Protein AF-A0A7D9F127-F1 (afdb_monomer)

Sequence (172 aa):
MPPVTATTEEKRDAAEVAPSKPTIGIIYPPPEVRNIVDKTASFVARNGPEFQTRIRQNEQNNPKFNFLNTGDPYHAYYQHKVKEFKENEGKIQEPSIQPLMSIQTNKIKPAVTAPQMTIIEPEVPKEPPPEYEFLADPPSISSLDLDIVKLTAQFVARNGRQFLTNLMNREQ

Organism: Paramuricea clavata (NCBI:txid317549)

Structure (mmCIF, N/CA/C/O backbone):
data_AF-A0A7D9F127-F1
#
_entry.id   AF-A0A7D9F127-F1
#
loop_
_atom_site.group_PDB
_atom_site.id
_atom_site.type_symbol
_atom_site.label_atom_id
_atom_site.label_alt_id
_atom_site.label_comp_id
_atom_site.label_asym_id
_atom_site.label_entity_id
_atom_site.label_seq_id
_atom_site.pdbx_PDB_ins_code
_atom_site.Cartn_x
_atom_site.Cartn_y
_atom_site.Cartn_z
_atom_site.occupancy
_atom_site.B_iso_or_equiv
_atom_site.auth_seq_id
_atom_site.auth_comp_id
_atom_site.auth_asym_id
_atom_site.auth_atom_id
_atom_site.pdbx_PDB_model_num
ATOM 1 N N . MET A 1 1 ? 18.008 -10.953 63.536 1.00 39.94 1 MET A N 1
ATOM 2 C CA . MET A 1 1 ? 18.854 -10.892 62.319 1.00 39.94 1 MET A CA 1
ATOM 3 C C . MET A 1 1 ? 18.764 -12.243 61.591 1.00 39.94 1 MET A C 1
ATOM 5 O O . MET A 1 1 ? 18.326 -13.184 62.243 1.00 39.94 1 MET A O 1
ATOM 9 N N . PRO A 1 2 ? 19.056 -12.321 60.275 1.00 70.56 2 PRO A N 1
ATOM 10 C CA . PRO A 1 2 ? 18.897 -13.521 59.417 1.00 70.56 2 PRO A CA 1
ATOM 11 C C . PRO A 1 2 ? 20.199 -14.388 59.430 1.00 70.56 2 PRO A C 1
ATOM 13 O O . PRO A 1 2 ? 21.041 -14.047 60.268 1.00 70.56 2 PRO A O 1
ATOM 16 N N . PRO A 1 3 ? 20.426 -15.487 58.646 1.00 57.59 3 PRO A N 1
ATOM 17 C CA . PRO A 1 3 ? 20.115 -15.813 57.218 1.00 57.59 3 PRO A CA 1
ATOM 18 C C . PRO A 1 3 ? 19.148 -17.035 57.057 1.00 57.59 3 PRO A C 1
ATOM 20 O O . PRO A 1 3 ? 18.840 -17.656 58.065 1.00 57.59 3 PRO A O 1
ATOM 23 N N . VAL A 1 4 ? 18.469 -17.421 55.953 1.00 51.41 4 VAL A N 1
ATOM 24 C CA . VAL A 1 4 ? 18.671 -17.538 54.470 1.00 51.41 4 VAL A CA 1
ATOM 25 C C . VAL A 1 4 ? 19.699 -18.607 54.030 1.00 51.41 4 VAL A C 1
ATOM 27 O O . VAL A 1 4 ? 20.710 -18.757 54.701 1.00 51.41 4 VAL A O 1
ATOM 30 N N . THR A 1 5 ? 19.553 -19.394 52.948 1.00 43.09 5 THR A N 1
ATOM 31 C CA . THR A 1 5 ? 18.597 -19.490 51.799 1.00 43.09 5 THR A CA 1
ATOM 32 C C . THR A 1 5 ? 17.818 -20.857 51.831 1.00 43.09 5 THR A C 1
ATOM 34 O O . THR A 1 5 ? 17.555 -21.290 52.946 1.00 43.09 5 THR A O 1
ATOM 37 N N . ALA A 1 6 ? 17.329 -21.598 50.802 1.00 41.75 6 ALA A N 1
ATOM 38 C CA . ALA A 1 6 ? 17.370 -21.552 49.320 1.00 41.75 6 ALA A CA 1
ATOM 39 C C . ALA A 1 6 ? 16.242 -22.372 48.602 1.00 41.75 6 ALA A C 1
ATOM 41 O O . ALA A 1 6 ? 15.489 -23.103 49.234 1.00 41.75 6 ALA A O 1
ATOM 42 N N . THR A 1 7 ? 16.193 -22.232 47.267 1.00 38.72 7 THR A N 1
ATOM 43 C CA . THR A 1 7 ? 15.670 -23.067 46.146 1.00 38.72 7 THR A CA 1
ATOM 44 C C . THR A 1 7 ? 14.896 -24.385 46.387 1.00 38.72 7 THR A C 1
ATOM 46 O O . THR A 1 7 ? 15.470 -25.352 46.881 1.00 38.72 7 THR A O 1
ATOM 49 N N . THR A 1 8 ? 13.678 -24.507 45.821 1.00 42.81 8 THR A N 1
ATOM 50 C CA . THR A 1 8 ? 13.326 -25.393 44.664 1.00 42.81 8 THR A CA 1
ATOM 51 C C . THR A 1 8 ? 11.878 -25.136 44.202 1.00 42.81 8 THR A C 1
ATOM 53 O O . THR A 1 8 ? 11.007 -24.813 45.005 1.00 42.81 8 THR A O 1
ATOM 56 N N . GLU A 1 9 ? 11.646 -25.223 42.892 1.00 43.44 9 GLU A N 1
ATOM 57 C CA . GLU A 1 9 ? 10.380 -24.953 42.198 1.00 43.44 9 GLU A CA 1
ATOM 58 C C . GLU A 1 9 ? 9.336 -26.079 42.340 1.00 43.44 9 GLU A C 1
ATOM 60 O O . GLU A 1 9 ? 9.690 -27.253 42.344 1.00 43.44 9 GLU A O 1
ATOM 65 N N . GLU A 1 10 ? 8.046 -25.739 42.235 1.00 39.41 10 GLU A N 1
ATOM 66 C CA . GLU A 1 10 ? 7.239 -26.346 41.164 1.00 39.41 10 GLU A CA 1
ATOM 67 C C . GLU A 1 10 ? 6.261 -25.315 40.579 1.00 39.41 10 GLU A C 1
ATOM 69 O O . GLU A 1 10 ? 5.478 -24.671 41.281 1.00 39.41 10 GLU A O 1
ATOM 74 N N . LYS A 1 11 ? 6.335 -25.139 39.259 1.00 38.47 11 LYS A N 1
ATOM 75 C CA . LYS A 1 11 ? 5.577 -24.156 38.485 1.00 38.47 11 LYS A CA 1
ATOM 76 C C . LYS A 1 11 ? 4.356 -24.843 37.872 1.00 38.47 11 LYS A C 1
ATOM 78 O O . LYS A 1 11 ? 4.494 -25.594 36.911 1.00 38.47 11 LYS A O 1
ATOM 83 N N . ARG A 1 12 ? 3.151 -24.570 38.389 1.00 43.81 12 ARG A N 1
ATOM 84 C CA . ARG A 1 12 ? 1.907 -25.046 37.755 1.00 43.81 12 ARG A CA 1
ATOM 85 C C . ARG A 1 12 ? 1.674 -24.296 36.449 1.00 43.81 12 ARG A C 1
ATOM 87 O O . ARG A 1 12 ? 1.213 -23.157 36.452 1.00 43.81 12 ARG A O 1
ATOM 94 N N . ASP A 1 13 ? 2.028 -24.947 35.349 1.00 38.69 13 ASP A N 1
ATOM 95 C CA . ASP A 1 13 ? 1.931 -24.397 34.003 1.00 38.69 13 ASP A CA 1
ATOM 96 C C . ASP A 1 13 ? 0.460 -24.325 33.558 1.00 38.69 13 ASP A C 1
ATOM 98 O O . ASP A 1 13 ? -0.146 -25.310 33.135 1.00 38.69 13 ASP A O 1
ATOM 102 N N . ALA A 1 14 ? -0.147 -23.148 33.717 1.00 42.69 14 ALA A N 1
ATOM 103 C CA . ALA A 1 14 ? -1.438 -22.839 33.120 1.00 42.69 14 ALA A CA 1
ATOM 104 C C . ALA A 1 14 ? -1.201 -22.453 31.655 1.00 42.69 14 ALA A C 1
ATOM 106 O O . ALA A 1 14 ? -0.626 -21.402 31.376 1.00 42.69 14 ALA A O 1
ATOM 107 N N . ALA A 1 15 ? -1.616 -23.322 30.731 1.00 47.41 15 ALA A N 1
ATOM 108 C CA . ALA A 1 15 ? -1.340 -23.180 29.305 1.00 47.41 15 ALA A CA 1
ATOM 109 C C . ALA A 1 15 ? -2.055 -21.963 28.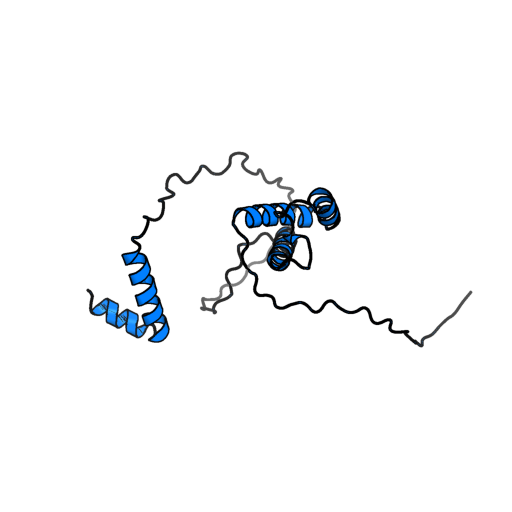685 1.00 47.41 15 ALA A C 1
ATOM 111 O O . ALA A 1 15 ? -3.173 -22.069 28.176 1.00 47.41 15 ALA A O 1
ATOM 112 N N . GLU A 1 16 ? -1.393 -20.804 28.686 1.00 40.75 16 GLU A N 1
ATOM 113 C CA . GLU A 1 16 ? -1.803 -19.668 27.865 1.00 40.75 16 GLU A CA 1
ATOM 114 C C . GLU A 1 16 ? -1.546 -20.009 26.391 1.00 40.75 16 GLU A C 1
ATOM 116 O O . GLU A 1 16 ? -0.406 -20.151 25.943 1.00 40.75 16 GLU A O 1
ATOM 121 N N . VAL A 1 17 ? -2.632 -20.197 25.637 1.00 46.59 17 VAL A N 1
ATOM 122 C CA . VAL A 1 17 ? -2.579 -20.577 24.223 1.00 46.59 17 VAL A CA 1
ATOM 123 C C . VAL A 1 17 ? -1.998 -19.420 23.417 1.00 46.59 17 VAL A C 1
ATOM 125 O O . VAL A 1 17 ? -2.707 -18.485 23.043 1.00 46.59 17 VAL A O 1
ATOM 128 N N . ALA A 1 18 ? -0.697 -19.499 23.134 1.00 40.41 18 ALA A N 1
ATOM 129 C CA . ALA A 1 18 ? -0.011 -18.542 22.282 1.00 40.41 18 ALA A CA 1
ATOM 130 C C . ALA A 1 18 ? -0.745 -18.435 20.929 1.00 40.41 18 ALA A C 1
ATOM 132 O O . ALA A 1 18 ? -0.891 -19.455 20.245 1.00 40.41 18 ALA A O 1
ATOM 133 N N . PRO A 1 19 ? -1.206 -17.238 20.513 1.00 49.72 19 PRO A N 1
ATOM 134 C CA . PRO A 1 19 ? -1.932 -17.088 19.262 1.00 49.72 19 PRO A CA 1
ATOM 135 C C . PRO A 1 19 ? -1.004 -17.452 18.104 1.00 49.72 19 PRO A C 1
ATOM 137 O O . PRO A 1 19 ? -0.004 -16.775 17.840 1.00 49.72 19 PRO A O 1
ATOM 140 N N . SER A 1 20 ? -1.330 -18.553 17.427 1.00 40.53 20 SER A N 1
ATOM 141 C CA . SER A 1 20 ? -0.599 -19.063 16.275 1.00 40.53 20 SER A CA 1
ATOM 142 C C . SER A 1 20 ? -0.583 -17.996 15.187 1.00 40.53 20 SER A C 1
ATOM 144 O O . SER A 1 20 ? -1.593 -17.754 14.533 1.00 40.53 20 SER A O 1
ATOM 146 N N . LYS A 1 21 ? 0.569 -17.332 15.016 1.00 52.84 21 LYS A N 1
ATOM 147 C CA . LYS A 1 21 ? 0.772 -16.262 14.029 1.00 52.84 21 LYS A CA 1
ATOM 148 C C . LYS A 1 21 ? 0.341 -16.782 12.655 1.00 52.84 21 LYS A C 1
ATOM 150 O O . LYS A 1 21 ? 1.054 -17.624 12.103 1.00 52.84 21 LYS A O 1
ATOM 155 N N . PRO A 1 22 ? -0.794 -16.332 12.097 1.00 51.34 22 PRO A N 1
ATOM 156 C CA . PRO A 1 22 ? -1.225 -16.842 10.817 1.00 51.34 22 PRO A CA 1
ATOM 157 C C . PRO A 1 22 ? -0.326 -16.213 9.758 1.00 51.34 22 PRO A C 1
ATOM 159 O O . PRO A 1 22 ? -0.252 -14.988 9.652 1.00 51.34 22 PRO A O 1
ATOM 162 N N . THR A 1 23 ? 0.343 -17.035 8.952 1.00 46.88 23 THR A N 1
ATOM 163 C CA . THR A 1 23 ? 1.119 -16.572 7.790 1.00 46.88 23 THR A CA 1
ATOM 164 C C . THR A 1 23 ? 0.174 -16.188 6.643 1.00 46.88 23 THR A C 1
ATOM 166 O O . THR A 1 23 ? 0.286 -16.682 5.524 1.00 46.88 23 THR A O 1
ATOM 169 N N . ILE A 1 24 ? -0.809 -15.331 6.938 1.00 51.84 24 ILE A N 1
ATOM 170 C CA . ILE A 1 24 ? -1.680 -14.716 5.943 1.00 51.84 24 ILE A CA 1
ATOM 171 C C . ILE A 1 24 ? -0.801 -13.801 5.086 1.00 51.84 24 ILE A C 1
ATOM 173 O O . ILE A 1 24 ? -0.112 -12.914 5.596 1.00 51.84 24 ILE A O 1
ATOM 177 N N . GLY A 1 25 ? -0.802 -14.036 3.773 1.00 59.53 25 GLY A N 1
ATOM 178 C CA . GLY A 1 25 ? -0.235 -13.083 2.826 1.00 59.53 25 GLY A CA 1
ATOM 179 C C . GLY A 1 25 ? -0.991 -11.765 2.959 1.00 59.53 25 GLY A C 1
ATOM 180 O O . GLY A 1 25 ? -2.221 -11.774 2.982 1.00 59.53 25 GLY A O 1
ATOM 181 N N . ILE A 1 26 ? -0.271 -10.651 3.093 1.00 71.19 26 ILE A N 1
ATOM 182 C CA . ILE A 1 26 ? -0.866 -9.337 3.365 1.00 71.19 26 ILE A CA 1
ATOM 183 C C . ILE A 1 26 ? -1.718 -8.918 2.160 1.00 71.19 26 ILE A C 1
ATOM 185 O O . ILE A 1 26 ? -1.202 -8.367 1.187 1.00 71.19 26 ILE A O 1
ATOM 189 N N . ILE A 1 27 ? -3.024 -9.192 2.216 1.00 73.44 27 ILE A N 1
ATOM 190 C CA . ILE A 1 27 ? -3.953 -8.739 1.184 1.00 73.44 27 ILE A CA 1
ATOM 191 C C . ILE A 1 27 ? -4.080 -7.218 1.259 1.00 73.44 27 ILE A C 1
ATOM 193 O O . ILE A 1 27 ? -4.188 -6.635 2.340 1.00 73.44 27 ILE A O 1
ATOM 197 N N . TYR A 1 28 ? -4.034 -6.566 0.102 1.00 71.12 28 TYR A N 1
ATOM 198 C CA . TYR A 1 28 ? -4.053 -5.112 0.044 1.00 71.12 28 TYR A CA 1
ATOM 199 C C . TYR A 1 28 ? -5.500 -4.599 0.101 1.00 71.12 28 TYR A C 1
ATOM 201 O O . TYR A 1 28 ? -6.292 -4.956 -0.775 1.00 71.12 28 TYR A O 1
ATOM 209 N N . PRO A 1 29 ? -5.877 -3.783 1.104 1.00 73.88 29 PRO A N 1
ATOM 210 C CA . PRO A 1 29 ? -7.207 -3.190 1.152 1.00 73.88 29 PRO A CA 1
ATOM 211 C C . PRO A 1 29 ? -7.421 -2.155 0.034 1.00 73.88 29 PRO A C 1
ATOM 213 O O . PRO A 1 29 ? -6.449 -1.573 -0.463 1.00 73.88 29 PRO A O 1
ATOM 216 N N . PRO A 1 30 ? -8.688 -1.852 -0.320 1.00 82.06 30 PRO A N 1
ATOM 217 C CA . PRO A 1 30 ? -9.028 -0.729 -1.193 1.00 82.06 30 PR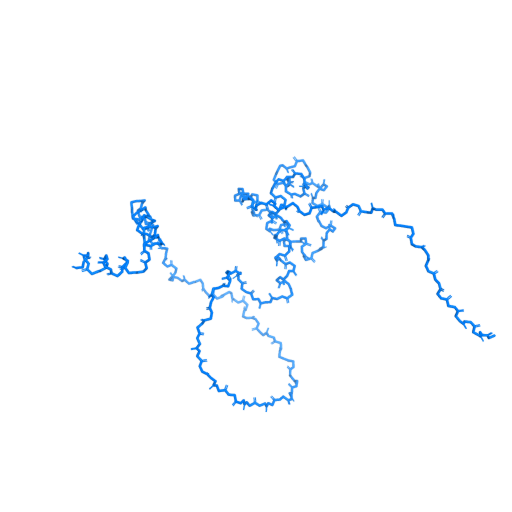O A CA 1
ATOM 218 C C . PRO A 1 30 ? -8.390 0.587 -0.712 1.00 82.06 30 PRO A C 1
ATOM 220 O O . PRO A 1 30 ? -8.223 0.769 0.499 1.00 82.06 30 PRO A O 1
ATOM 223 N N . PRO A 1 31 ? -8.075 1.540 -1.612 1.00 80.25 31 PRO A N 1
ATOM 224 C CA . PRO A 1 31 ? -7.308 2.743 -1.270 1.00 80.25 31 PRO A CA 1
ATOM 225 C C . PRO A 1 31 ? -7.943 3.597 -0.160 1.00 80.25 31 PRO A C 1
ATOM 227 O O . PRO A 1 31 ? -7.220 4.154 0.663 1.00 80.25 31 PRO A O 1
ATOM 230 N N . GLU A 1 32 ? -9.276 3.643 -0.063 1.00 82.88 32 GLU A N 1
ATOM 231 C CA . GLU A 1 32 ? -9.969 4.286 1.063 1.00 82.88 32 GLU A CA 1
ATOM 232 C C . GLU A 1 32 ? -9.613 3.653 2.416 1.00 82.88 32 GLU A C 1
ATOM 234 O O . GLU A 1 32 ? -9.192 4.346 3.342 1.00 82.88 32 GLU A O 1
ATOM 239 N N . VAL A 1 33 ? -9.760 2.329 2.526 1.00 86.06 33 VAL A N 1
ATOM 240 C CA . VAL A 1 33 ? -9.475 1.585 3.760 1.00 86.06 33 VAL A CA 1
ATOM 241 C C . VAL A 1 33 ? -7.979 1.626 4.058 1.00 86.06 33 VAL A C 1
ATOM 243 O O . VAL A 1 33 ? -7.604 1.830 5.207 1.00 86.06 33 VAL A O 1
ATOM 246 N N . ARG A 1 34 ? -7.115 1.548 3.036 1.00 87.06 34 ARG A N 1
ATOM 247 C CA . ARG A 1 34 ? -5.664 1.733 3.180 1.00 87.06 34 ARG A CA 1
ATOM 248 C C . ARG A 1 34 ? -5.328 3.065 3.858 1.00 87.06 34 ARG A C 1
ATOM 250 O O . ARG A 1 34 ? -4.565 3.063 4.818 1.00 87.06 34 ARG A O 1
ATOM 257 N N . ASN A 1 35 ? -5.919 4.173 3.409 1.00 88.25 35 ASN A N 1
ATOM 258 C CA . ASN A 1 35 ? -5.672 5.507 3.970 1.00 88.25 35 ASN A CA 1
ATOM 259 C C . ASN A 1 35 ? -6.180 5.654 5.415 1.00 88.25 35 ASN A C 1
ATOM 261 O O . ASN A 1 35 ? -5.590 6.391 6.207 1.00 88.25 35 ASN A O 1
ATOM 265 N N . ILE A 1 36 ? -7.265 4.960 5.772 1.00 89.69 36 ILE A N 1
ATOM 266 C CA . ILE A 1 36 ? -7.794 4.936 7.143 1.00 89.69 36 ILE A CA 1
ATOM 267 C C . ILE A 1 36 ? -6.903 4.070 8.044 1.00 89.69 36 ILE A C 1
ATOM 269 O O . ILE A 1 36 ? -6.558 4.506 9.145 1.00 89.69 36 ILE A O 1
ATOM 273 N N . VAL A 1 37 ? -6.469 2.895 7.570 1.00 89.81 37 VAL A N 1
ATOM 274 C CA . VAL A 1 37 ? -5.497 2.029 8.257 1.00 89.81 37 VAL A CA 1
ATOM 275 C C . VAL A 1 37 ? -4.211 2.790 8.553 1.00 89.81 37 VAL A C 1
ATOM 277 O O . VAL A 1 37 ? -3.755 2.760 9.688 1.00 89.81 37 VAL A O 1
ATOM 280 N N . ASP A 1 38 ? -3.646 3.481 7.563 1.00 89.06 38 ASP A N 1
ATOM 281 C CA . ASP A 1 38 ? -2.354 4.164 7.672 1.00 89.06 38 ASP A CA 1
ATOM 282 C C . ASP A 1 38 ? -2.394 5.271 8.745 1.00 89.06 38 ASP A C 1
ATOM 284 O O . ASP A 1 38 ? -1.605 5.264 9.694 1.00 89.06 38 ASP A O 1
ATOM 288 N N . LYS A 1 39 ? -3.423 6.133 8.695 1.00 90.50 39 LYS A N 1
ATOM 289 C CA . LYS A 1 39 ? -3.695 7.142 9.733 1.00 90.50 39 LYS A CA 1
ATOM 290 C C . LYS A 1 39 ? -3.915 6.512 11.109 1.00 90.50 39 LYS A C 1
ATOM 292 O O . LYS A 1 39 ? -3.272 6.913 12.076 1.00 90.50 39 LYS A O 1
ATOM 297 N N . THR A 1 40 ? -4.803 5.520 11.212 1.00 90.50 40 THR A 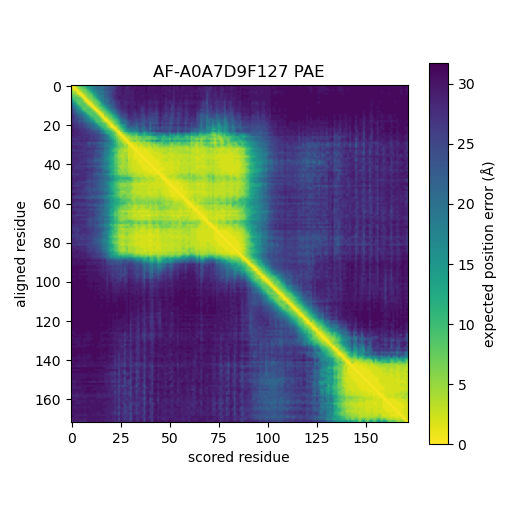N 1
ATOM 298 C CA . THR A 1 40 ? -5.122 4.861 12.492 1.00 90.50 40 THR A CA 1
ATOM 299 C C . THR A 1 40 ? -3.889 4.187 13.087 1.00 90.50 40 THR A C 1
ATOM 301 O O . THR A 1 40 ? -3.655 4.294 14.286 1.00 90.50 40 THR A O 1
ATOM 304 N N . ALA A 1 41 ? -3.063 3.546 12.261 1.00 91.00 41 ALA A N 1
ATOM 305 C CA . ALA A 1 41 ? -1.839 2.888 12.687 1.00 91.00 41 ALA A CA 1
ATOM 306 C C . ALA A 1 41 ? -0.786 3.880 13.200 1.00 91.00 41 ALA A C 1
ATOM 308 O O . ALA A 1 41 ? -0.164 3.610 14.224 1.00 91.00 41 ALA A O 1
ATOM 309 N N . SER A 1 42 ? -0.637 5.042 12.553 1.00 89.69 42 SER A N 1
ATOM 310 C CA . SER A 1 42 ? 0.220 6.132 13.039 1.00 89.69 42 SER A CA 1
ATOM 311 C C . SER A 1 42 ? -0.263 6.673 14.395 1.00 89.69 42 SER A C 1
ATOM 313 O O . SER A 1 42 ? 0.516 6.765 15.347 1.00 89.69 42 SER A O 1
ATOM 315 N N . PHE A 1 43 ? -1.573 6.917 14.552 1.00 90.06 43 PHE A N 1
ATOM 316 C CA . PHE A 1 43 ? -2.138 7.325 15.844 1.00 90.06 43 PHE A CA 1
ATOM 317 C C . PHE A 1 43 ? -1.964 6.256 16.935 1.00 90.06 43 PHE A C 1
ATOM 319 O O . PHE A 1 43 ? -1.632 6.613 18.063 1.00 90.06 43 PHE A O 1
ATOM 326 N N . VAL A 1 44 ? -2.142 4.967 16.628 1.00 91.19 44 VAL A N 1
ATOM 327 C CA . VAL A 1 44 ? -1.991 3.860 17.595 1.00 91.19 44 VAL A CA 1
ATOM 328 C C . VAL A 1 44 ? -0.527 3.570 17.940 1.00 91.19 44 VAL A C 1
ATOM 330 O O . VAL A 1 44 ? -0.245 3.199 19.078 1.00 91.19 44 VAL A O 1
ATOM 333 N N . ALA A 1 45 ? 0.418 3.769 17.017 1.00 88.88 45 ALA A N 1
ATOM 334 C CA . ALA A 1 45 ? 1.844 3.677 17.329 1.00 88.88 45 ALA A CA 1
ATOM 335 C C . ALA A 1 45 ? 2.239 4.724 18.384 1.00 88.88 45 ALA A C 1
ATOM 337 O O . ALA A 1 45 ? 2.790 4.364 19.425 1.00 88.88 45 ALA A O 1
ATOM 338 N N . ARG A 1 46 ? 1.839 5.984 18.160 1.00 87.56 46 ARG A N 1
ATOM 339 C CA . ARG A 1 46 ? 2.219 7.137 18.989 1.00 87.56 46 ARG A CA 1
ATOM 340 C C . ARG A 1 46 ? 1.417 7.299 20.288 1.00 87.56 46 ARG A C 1
ATOM 342 O O . ARG A 1 46 ? 1.958 7.767 21.283 1.00 87.56 46 ARG A O 1
ATOM 349 N N . ASN A 1 47 ? 0.130 6.933 20.297 1.00 87.62 47 ASN A N 1
ATOM 350 C CA . ASN A 1 47 ? -0.756 7.038 21.474 1.00 87.62 47 ASN A CA 1
ATOM 351 C C . ASN A 1 47 ? -0.980 5.689 22.186 1.00 87.62 47 ASN A C 1
ATOM 353 O O . ASN A 1 47 ? -1.679 5.628 23.196 1.00 87.62 47 ASN A O 1
ATOM 357 N N . GLY A 1 48 ? -0.416 4.598 21.663 1.00 86.62 48 GLY A N 1
ATOM 358 C CA . GLY A 1 48 ? -0.548 3.259 22.226 1.00 86.62 48 GLY A CA 1
ATOM 359 C C . GLY A 1 48 ? -1.885 2.548 21.939 1.00 86.62 48 GLY A C 1
ATOM 360 O O . GLY A 1 48 ? -2.808 3.099 21.326 1.00 86.62 48 GLY A O 1
ATOM 361 N N . PRO A 1 49 ? -2.015 1.287 22.398 1.00 85.69 49 PRO A N 1
ATOM 362 C CA . PRO A 1 49 ? -3.149 0.412 22.083 1.00 85.69 49 PRO A CA 1
ATOM 363 C C . PRO A 1 49 ? -4.480 0.848 22.717 1.00 85.69 49 PRO A C 1
ATOM 365 O O . PRO A 1 49 ? -5.537 0.394 22.283 1.00 85.69 49 PRO A O 1
ATOM 368 N N . GLU A 1 50 ? -4.475 1.758 23.696 1.00 88.69 50 GLU A N 1
ATOM 369 C CA . GLU A 1 50 ? -5.710 2.369 24.205 1.00 88.69 50 GLU A CA 1
ATOM 370 C C . GLU A 1 50 ? -6.497 3.080 23.097 1.00 88.69 50 GLU A C 1
ATOM 372 O O . GLU A 1 50 ? -7.727 2.998 23.054 1.00 88.69 50 GLU A O 1
ATOM 377 N N . PHE A 1 51 ? -5.796 3.736 22.166 1.00 90.25 51 PHE A N 1
ATOM 378 C CA . PHE A 1 51 ? -6.428 4.422 21.044 1.00 90.25 51 PHE A CA 1
ATOM 379 C C . PHE A 1 51 ? -7.121 3.427 20.101 1.00 90.25 51 PHE A C 1
ATOM 381 O O . PHE A 1 51 ? -8.250 3.672 19.680 1.00 90.25 51 PHE A O 1
ATOM 388 N N . GLN A 1 52 ? -6.516 2.256 19.859 1.00 88.50 52 GLN A N 1
ATOM 389 C CA . GLN A 1 52 ? -7.143 1.173 19.090 1.00 88.50 52 GLN A CA 1
ATOM 390 C C . GLN A 1 52 ? -8.464 0.730 19.732 1.00 88.50 52 GLN A C 1
ATOM 392 O O . GLN A 1 52 ? -9.456 0.564 19.026 1.00 88.50 52 GLN A O 1
ATOM 397 N N . THR A 1 53 ? -8.503 0.575 21.058 1.00 89.12 53 THR A N 1
ATOM 398 C CA . THR A 1 53 ? -9.729 0.195 21.778 1.00 89.12 53 THR A CA 1
ATOM 399 C C . THR A 1 53 ? -10.813 1.271 21.673 1.00 89.12 53 THR A C 1
ATOM 401 O O . THR A 1 53 ? -11.971 0.932 21.430 1.00 89.12 53 THR A O 1
ATOM 404 N N . ARG A 1 54 ? -10.456 2.561 21.778 1.00 89.38 54 ARG A N 1
ATOM 405 C CA . ARG A 1 54 ? -11.411 3.677 21.625 1.00 89.38 54 ARG A CA 1
ATOM 406 C C . ARG A 1 54 ? -11.992 3.754 20.212 1.00 89.38 54 ARG A C 1
ATOM 408 O O . ARG A 1 54 ? -13.210 3.820 20.071 1.00 89.38 54 ARG A O 1
ATOM 415 N N . ILE A 1 55 ? -11.152 3.690 19.175 1.00 89.75 55 ILE A N 1
ATOM 416 C CA . ILE A 1 55 ? -11.622 3.692 17.779 1.00 89.75 55 ILE A CA 1
ATOM 417 C C . ILE A 1 55 ? -12.471 2.449 17.499 1.00 89.75 55 ILE A C 1
ATOM 419 O O . ILE A 1 55 ? -13.545 2.574 16.920 1.00 89.75 55 ILE A O 1
ATOM 423 N N . ARG A 1 56 ? -12.066 1.267 17.986 1.00 89.44 56 ARG A N 1
ATOM 424 C CA . ARG A 1 56 ? -12.862 0.040 17.848 1.00 89.44 56 ARG A CA 1
ATOM 425 C C . ARG A 1 56 ? -14.253 0.183 18.469 1.00 89.44 56 ARG A C 1
ATOM 427 O O . ARG A 1 56 ? -15.205 -0.259 17.851 1.00 89.44 56 ARG A O 1
ATOM 434 N N . GLN A 1 57 ? -14.393 0.801 19.643 1.00 89.31 57 GLN A N 1
ATOM 435 C CA . GLN A 1 57 ? -15.706 1.032 20.265 1.00 89.31 57 GLN A CA 1
ATOM 436 C C . GLN A 1 57 ? -16.548 2.084 19.527 1.00 89.31 57 GLN A C 1
ATOM 438 O O . GLN A 1 57 ? -17.764 1.939 19.442 1.00 89.31 57 GLN A O 1
ATOM 443 N N . ASN A 1 58 ? -15.922 3.142 19.003 1.00 90.00 58 ASN A N 1
ATOM 444 C CA . ASN A 1 58 ? -16.630 4.246 18.353 1.00 90.00 58 ASN A CA 1
ATOM 445 C C . ASN A 1 58 ? -17.090 3.895 16.925 1.00 90.00 58 ASN A C 1
ATOM 447 O O . ASN A 1 58 ? -18.230 4.168 16.561 1.00 90.00 58 ASN A O 1
ATOM 451 N N . GLU A 1 59 ? -16.235 3.220 16.154 1.00 87.81 59 GLU A N 1
ATOM 452 C CA . GLU A 1 59 ? -16.442 2.888 14.737 1.00 87.81 59 GLU A CA 1
ATOM 453 C C . GLU A 1 59 ? -16.809 1.403 14.499 1.00 87.81 59 GLU A C 1
ATOM 455 O O . GLU A 1 59 ? -16.800 0.947 13.359 1.00 87.81 59 GLU A O 1
ATOM 460 N N . GLN A 1 60 ? -17.188 0.618 15.526 1.00 85.12 60 GLN A N 1
ATOM 461 C CA . GLN A 1 60 ? -17.574 -0.806 15.348 1.00 85.12 60 GLN A CA 1
ATOM 462 C C . GLN A 1 60 ? -18.730 -1.041 14.358 1.00 85.12 60 GLN A C 1
ATOM 464 O O . GLN A 1 60 ? -18.885 -2.148 13.851 1.00 85.12 60 GLN A O 1
ATOM 469 N N . ASN A 1 61 ? -19.554 -0.020 14.105 1.00 84.88 61 ASN A N 1
ATOM 470 C CA . ASN A 1 61 ? -20.679 -0.086 13.169 1.00 84.88 61 ASN A CA 1
ATOM 471 C C . ASN A 1 61 ? -20.281 0.297 11.728 1.00 84.88 61 ASN A C 1
ATOM 473 O O . ASN A 1 61 ? -21.112 0.229 10.825 1.00 84.88 61 ASN A O 1
ATOM 477 N N . ASN A 1 62 ? -19.037 0.732 11.506 1.00 87.75 62 ASN A N 1
ATOM 478 C CA . ASN A 1 62 ? -18.553 1.244 10.231 1.00 87.75 62 ASN A CA 1
ATOM 479 C C . ASN A 1 62 ? -17.653 0.201 9.544 1.00 87.75 62 ASN A C 1
ATOM 481 O O . ASN A 1 62 ? -16.561 -0.090 10.044 1.00 87.75 62 ASN A O 1
ATOM 485 N N . PRO A 1 63 ? -18.033 -0.330 8.364 1.00 85.06 63 PRO A N 1
ATOM 486 C CA . PRO A 1 63 ? -17.253 -1.365 7.688 1.00 85.06 63 PRO A CA 1
ATOM 487 C C . PRO A 1 63 ? -15.838 -0.904 7.311 1.00 85.06 63 PRO A C 1
ATOM 489 O O . PRO A 1 63 ? -14.952 -1.742 7.147 1.00 85.06 63 PRO A O 1
ATOM 492 N N . LYS A 1 64 ? -15.582 0.413 7.231 1.00 84.56 64 LYS A N 1
ATOM 493 C CA . LYS A 1 64 ? -14.237 0.951 6.979 1.00 84.56 64 LYS A CA 1
ATOM 494 C C . LYS A 1 64 ? -13.249 0.673 8.117 1.00 84.56 64 LYS A C 1
ATOM 496 O O . LYS A 1 64 ? -12.054 0.725 7.857 1.00 84.56 64 LYS A O 1
ATOM 501 N N . PHE A 1 65 ? -13.717 0.334 9.324 1.00 88.56 65 PHE A N 1
ATOM 502 C CA . PHE A 1 65 ? -12.889 -0.000 10.493 1.00 88.56 65 PHE A CA 1
ATOM 503 C C . PHE A 1 65 ? -12.882 -1.493 10.857 1.00 88.56 65 PHE A C 1
ATOM 505 O O . PHE A 1 65 ? -12.268 -1.878 11.856 1.00 88.56 65 PHE A O 1
ATOM 512 N N . ASN A 1 66 ? -13.472 -2.364 10.026 1.00 88.38 66 ASN A N 1
ATOM 513 C CA . ASN A 1 66 ? -13.460 -3.815 10.253 1.00 88.38 66 ASN A CA 1
ATOM 514 C C . ASN A 1 66 ? -12.043 -4.392 10.413 1.00 88.38 66 ASN A C 1
ATOM 516 O O . ASN A 1 66 ? -11.864 -5.321 11.199 1.00 88.38 66 ASN A O 1
ATOM 520 N N . PHE A 1 67 ? -11.033 -3.778 9.782 1.00 89.56 67 PHE A N 1
ATOM 521 C CA . PHE A 1 67 ? -9.614 -4.124 9.929 1.00 89.56 67 PHE A CA 1
ATOM 522 C C . PHE A 1 67 ? -9.089 -4.082 11.378 1.00 89.56 67 PHE A C 1
ATOM 524 O O . PHE A 1 67 ? -8.023 -4.627 11.653 1.00 89.56 67 PHE A O 1
ATOM 531 N N . LEU A 1 68 ? -9.787 -3.438 12.324 1.00 88.56 68 LEU A N 1
ATOM 532 C CA . LEU A 1 68 ? -9.425 -3.461 13.748 1.00 88.56 68 LEU A CA 1
ATOM 533 C C . LEU A 1 68 ? -9.812 -4.774 14.449 1.00 88.56 68 LEU A C 1
ATOM 535 O O . LEU A 1 68 ? -9.316 -5.048 15.544 1.00 88.56 68 LEU A O 1
ATOM 539 N N . ASN A 1 69 ? -10.676 -5.590 13.838 1.00 86.88 69 ASN A N 1
ATOM 540 C CA . ASN A 1 69 ? -11.073 -6.898 14.346 1.00 86.88 69 ASN A CA 1
ATOM 541 C C . ASN A 1 69 ? -10.149 -7.996 13.802 1.00 86.88 69 ASN A C 1
ATOM 543 O O . ASN A 1 69 ? -9.871 -8.060 12.611 1.00 86.88 69 ASN A O 1
ATOM 547 N N . THR A 1 70 ? -9.739 -8.921 14.669 1.00 82.19 70 THR A N 1
ATOM 548 C CA . THR A 1 70 ? -8.820 -10.029 14.343 1.00 82.19 70 THR A CA 1
ATOM 549 C C . THR A 1 70 ? -9.375 -11.061 13.354 1.00 82.19 70 THR A C 1
ATOM 551 O O . THR A 1 70 ? -8.611 -11.888 12.865 1.00 82.19 70 THR A O 1
ATOM 554 N N . GLY A 1 71 ? -10.682 -11.034 13.072 1.00 82.44 71 GLY A N 1
ATOM 555 C CA . GLY A 1 71 ? -11.338 -11.895 12.081 1.00 82.44 71 GLY A CA 1
ATOM 556 C C . GLY A 1 71 ? -11.409 -11.310 10.665 1.00 82.44 71 GLY A C 1
ATOM 557 O O . GLY A 1 71 ? -11.868 -12.002 9.761 1.00 82.44 71 GLY A O 1
ATOM 558 N N . ASP A 1 72 ? -10.987 -10.058 10.458 1.00 84.75 72 ASP A N 1
ATOM 559 C CA . ASP A 1 72 ? -10.964 -9.421 9.138 1.00 84.75 72 ASP A CA 1
ATOM 560 C C . ASP A 1 72 ? -9.601 -9.648 8.447 1.00 84.75 72 ASP A C 1
ATOM 562 O O . ASP A 1 72 ? -8.555 -9.454 9.075 1.00 84.75 72 ASP A O 1
ATOM 566 N N . PRO A 1 73 ? -9.551 -10.045 7.163 1.00 85.00 73 PRO A N 1
ATOM 567 C CA . PRO A 1 73 ? -8.287 -10.380 6.509 1.00 85.00 73 PRO A CA 1
ATOM 568 C C . PRO A 1 73 ? -7.384 -9.160 6.227 1.00 85.00 73 PRO A C 1
ATOM 570 O O . PRO A 1 73 ? -6.178 -9.338 6.042 1.00 85.00 73 PRO A O 1
ATOM 573 N N . TYR A 1 74 ? -7.896 -7.923 6.274 1.00 85.81 74 TYR A N 1
ATOM 574 C CA . TYR A 1 74 ? -7.071 -6.707 6.226 1.00 85.81 74 TYR A CA 1
ATOM 575 C C . TYR A 1 74 ? -6.390 -6.388 7.569 1.00 85.81 74 TYR A C 1
ATOM 577 O O . TYR A 1 74 ? -5.490 -5.543 7.615 1.00 85.81 74 TYR A O 1
ATOM 585 N N . HIS A 1 75 ? -6.742 -7.083 8.658 1.00 87.75 75 HIS A N 1
ATOM 586 C CA . HIS A 1 75 ? -6.110 -6.911 9.971 1.00 87.75 75 HIS A CA 1
ATOM 587 C C . HIS A 1 75 ? -4.587 -7.128 9.930 1.00 87.75 75 HIS A C 1
ATOM 589 O O . HIS A 1 75 ? -3.841 -6.448 10.635 1.00 87.75 75 HIS A O 1
ATOM 595 N N . ALA A 1 76 ? -4.102 -8.014 9.051 1.00 87.56 76 ALA A N 1
ATOM 596 C CA . ALA A 1 76 ? -2.672 -8.233 8.832 1.00 87.56 76 ALA A CA 1
ATOM 597 C C . ALA A 1 76 ? -1.950 -6.987 8.276 1.00 87.56 76 ALA A C 1
ATOM 599 O O . ALA A 1 76 ? -0.839 -6.680 8.712 1.00 87.56 76 ALA A O 1
ATOM 600 N N . TYR A 1 77 ? -2.586 -6.228 7.372 1.00 87.75 77 TYR A N 1
ATOM 601 C CA . TYR A 1 77 ? -2.039 -4.966 6.853 1.00 87.75 77 TYR A CA 1
ATOM 602 C C . TYR A 1 77 ? -1.995 -3.886 7.949 1.00 87.75 77 TYR A C 1
ATOM 604 O O . TYR A 1 77 ? -0.990 -3.190 8.090 1.00 87.75 77 TYR A O 1
ATOM 612 N N . TYR A 1 78 ? -3.029 -3.805 8.796 1.00 89.56 78 TYR A N 1
ATOM 613 C CA . TYR A 1 78 ? -3.037 -2.915 9.963 1.00 89.56 78 TYR A CA 1
ATOM 614 C C . TYR A 1 78 ? -1.939 -3.263 10.983 1.00 89.56 78 TYR A C 1
ATOM 616 O O . TYR A 1 78 ? -1.187 -2.376 11.388 1.00 89.56 78 TYR A O 1
ATOM 624 N N . GLN A 1 79 ? -1.773 -4.540 11.349 1.00 89.00 79 GLN A N 1
ATOM 625 C CA . GLN A 1 79 ? -0.684 -4.964 12.241 1.00 89.00 79 GLN A CA 1
ATOM 626 C C . GLN A 1 79 ? 0.702 -4.648 11.661 1.00 89.00 79 GLN A C 1
ATOM 628 O O . GLN A 1 79 ? 1.595 -4.232 12.404 1.00 89.00 79 GLN A O 1
ATOM 633 N N . HIS A 1 80 ? 0.888 -4.821 10.346 1.00 88.19 80 HIS A N 1
ATOM 634 C CA . HIS A 1 80 ? 2.128 -4.446 9.669 1.00 88.19 80 HIS A CA 1
ATOM 635 C C . HIS A 1 80 ? 2.392 -2.943 9.808 1.00 88.19 80 HIS A C 1
ATOM 637 O O . HIS A 1 80 ? 3.462 -2.556 10.275 1.00 88.19 80 HIS A O 1
ATOM 643 N N . LYS A 1 81 ? 1.393 -2.100 9.514 1.00 89.31 81 LYS A N 1
ATOM 644 C CA . LYS A 1 81 ? 1.536 -0.643 9.600 1.00 89.31 81 LYS A CA 1
ATOM 645 C C . LYS A 1 81 ? 1.779 -0.129 11.017 1.00 89.31 81 LYS A C 1
ATOM 647 O O . LYS A 1 81 ? 2.655 0.711 11.198 1.00 89.31 81 LYS A O 1
ATOM 652 N N . VAL A 1 82 ? 1.090 -0.659 12.034 1.00 89.31 82 VAL A N 1
ATOM 653 C CA . VAL A 1 82 ? 1.355 -0.289 13.441 1.00 89.31 82 VAL A CA 1
ATOM 654 C C . VAL A 1 82 ? 2.798 -0.622 13.829 1.00 89.31 82 VAL A C 1
ATOM 656 O O . VAL A 1 82 ? 3.435 0.161 14.534 1.00 89.31 82 VAL A O 1
ATOM 659 N N . LYS A 1 83 ? 3.341 -1.751 13.348 1.00 87.94 83 LYS A N 1
ATOM 660 C CA . LYS A 1 83 ? 4.753 -2.087 13.562 1.00 87.94 83 LYS A CA 1
ATOM 661 C C . LYS A 1 83 ? 5.681 -1.129 12.818 1.00 87.94 83 LYS A C 1
ATOM 663 O O . LYS A 1 83 ? 6.581 -0.598 13.453 1.00 87.94 83 LYS A O 1
ATOM 668 N N . GLU A 1 84 ? 5.454 -0.882 11.526 1.00 87.12 84 GLU A N 1
ATOM 669 C CA . GLU A 1 84 ? 6.275 0.042 10.729 1.00 87.12 84 GLU A CA 1
ATOM 670 C C . GLU A 1 84 ? 6.381 1.418 11.396 1.00 87.12 84 GLU A C 1
ATOM 672 O O . GLU A 1 84 ? 7.493 1.898 11.598 1.00 87.12 84 GLU A O 1
ATOM 677 N N . PHE A 1 85 ? 5.261 2.028 11.802 1.00 87.56 85 PHE A N 1
ATOM 678 C CA . PHE A 1 85 ? 5.284 3.333 12.472 1.00 87.56 85 PHE A CA 1
ATOM 679 C C . PHE A 1 85 ? 6.020 3.289 13.816 1.00 87.56 85 PHE A C 1
ATOM 681 O O . PHE A 1 85 ? 6.865 4.143 14.077 1.00 87.56 85 PHE A O 1
ATOM 688 N N . LYS A 1 86 ? 5.771 2.260 14.637 1.00 84.81 86 LYS A N 1
ATOM 689 C CA . LYS A 1 86 ? 6.441 2.092 15.935 1.00 84.81 86 LYS A CA 1
ATOM 690 C C . LYS A 1 86 ? 7.948 1.821 15.809 1.00 84.81 86 LYS A C 1
ATOM 692 O O . LYS A 1 86 ? 8.706 2.166 16.710 1.00 84.81 86 LYS A O 1
ATOM 697 N N . GLU A 1 87 ? 8.387 1.203 14.716 1.00 81.25 87 GLU A N 1
ATOM 698 C CA . GLU A 1 87 ? 9.804 0.971 14.421 1.00 81.25 87 GLU A CA 1
ATOM 699 C C . GLU A 1 87 ? 10.471 2.229 13.832 1.00 81.25 87 GLU A C 1
ATOM 701 O O . GLU A 1 87 ? 11.602 2.544 14.197 1.00 81.25 87 GLU A O 1
ATOM 706 N N . ASN A 1 88 ? 9.747 3.012 13.020 1.00 69.69 88 ASN A N 1
ATOM 707 C CA . ASN A 1 88 ? 10.212 4.294 12.473 1.00 69.69 88 ASN A CA 1
ATOM 708 C C . ASN A 1 88 ? 10.377 5.383 13.553 1.00 69.69 88 ASN A C 1
ATOM 710 O O . ASN A 1 88 ? 11.341 6.141 13.487 1.00 69.69 88 ASN A O 1
ATOM 714 N N . GLU A 1 89 ? 9.536 5.434 14.597 1.00 63.50 89 GLU A N 1
ATOM 715 C CA . GLU A 1 89 ? 9.778 6.339 15.744 1.00 63.50 89 GLU A CA 1
ATOM 716 C C . GLU A 1 89 ? 11.093 6.020 16.493 1.00 63.50 89 GLU A C 1
ATOM 718 O O . GLU A 1 89 ? 11.644 6.890 17.165 1.00 63.50 89 GLU A O 1
ATOM 723 N N . GLY A 1 90 ? 11.647 4.810 16.337 1.00 49.78 90 GLY A N 1
ATOM 724 C CA . GLY A 1 90 ? 12.981 4.439 16.827 1.00 49.78 90 GLY A CA 1
ATOM 725 C C . GLY A 1 90 ? 14.110 4.557 15.792 1.00 49.78 90 GLY A C 1
ATOM 726 O O . GLY A 1 90 ? 15.267 4.295 16.129 1.00 49.78 90 GLY A O 1
ATOM 727 N N . LYS A 1 91 ? 13.807 4.897 14.531 1.00 42.41 91 LYS A N 1
ATOM 728 C CA . LYS A 1 91 ? 14.752 4.818 13.408 1.00 42.41 91 LYS A CA 1
ATOM 729 C C . LYS A 1 91 ? 14.397 5.797 12.282 1.00 42.41 91 LYS A C 1
ATOM 731 O O . LYS A 1 91 ? 13.570 5.508 11.424 1.00 42.41 91 LYS A O 1
ATOM 736 N N . ILE A 1 92 ? 15.130 6.910 12.204 1.00 48.03 92 ILE A N 1
ATOM 737 C CA . ILE A 1 92 ? 15.156 7.753 10.999 1.00 48.03 92 ILE A CA 1
ATOM 738 C C . ILE A 1 92 ? 15.966 7.026 9.910 1.00 48.03 92 ILE A C 1
ATOM 740 O O . ILE A 1 92 ? 17.184 7.203 9.822 1.00 48.03 92 ILE A O 1
ATOM 744 N N . GLN A 1 93 ? 15.308 6.174 9.114 1.00 38.72 93 GLN A N 1
ATOM 745 C CA . GLN A 1 93 ? 15.794 5.736 7.795 1.00 38.72 93 GLN A CA 1
ATOM 746 C C . GLN A 1 93 ? 14.739 4.969 6.981 1.00 38.72 93 GLN A C 1
ATOM 748 O O . GLN A 1 93 ? 14.323 3.894 7.394 1.00 38.72 93 GLN A O 1
ATOM 753 N N . GLU A 1 94 ? 14.430 5.538 5.811 1.00 35.81 94 GLU A N 1
ATOM 754 C CA . GLU A 1 94 ? 14.084 4.937 4.506 1.00 35.81 94 GLU A CA 1
ATOM 755 C C . GLU A 1 94 ? 13.081 3.762 4.353 1.00 35.81 94 GLU A C 1
ATOM 757 O O . GLU A 1 94 ? 13.015 2.837 5.161 1.00 35.81 94 GLU A O 1
ATOM 762 N N . PRO A 1 95 ? 12.332 3.730 3.225 1.00 41.12 95 PRO A N 1
ATOM 763 C CA . PRO A 1 95 ? 11.483 2.596 2.870 1.00 41.12 95 PRO A CA 1
ATOM 764 C C . PRO A 1 95 ? 12.315 1.337 2.575 1.00 41.12 95 PRO A C 1
ATOM 766 O O . PRO A 1 95 ? 13.258 1.347 1.784 1.00 41.12 95 PRO A O 1
ATOM 769 N N . SER A 1 96 ? 11.921 0.214 3.173 1.00 40.06 96 SER A N 1
ATOM 770 C CA . SER A 1 96 ? 12.652 -1.053 3.120 1.00 40.06 96 SER A CA 1
ATOM 771 C C . SER A 1 96 ? 12.492 -1.807 1.790 1.00 40.06 96 SER A C 1
ATOM 773 O O . SER A 1 96 ? 11.734 -2.771 1.670 1.00 40.06 96 SER A O 1
ATOM 775 N N . ILE A 1 97 ? 13.288 -1.424 0.788 1.00 43.78 97 ILE A N 1
ATOM 776 C CA . ILE A 1 97 ? 13.612 -2.323 -0.330 1.00 43.78 97 ILE A CA 1
ATOM 777 C C . ILE A 1 97 ? 14.466 -3.490 0.200 1.00 43.78 97 ILE A C 1
ATOM 779 O O . ILE A 1 97 ? 15.371 -3.310 1.015 1.00 43.78 97 ILE A O 1
ATOM 783 N N . GLN A 1 98 ? 14.144 -4.709 -0.235 1.00 42.75 98 GLN A N 1
ATOM 784 C CA . GLN A 1 98 ? 14.758 -5.942 0.271 1.00 42.75 98 GLN A CA 1
ATOM 785 C C . GLN A 1 98 ? 16.232 -6.084 -0.168 1.00 42.75 98 GLN A C 1
ATOM 787 O O . GLN A 1 98 ? 16.600 -5.606 -1.243 1.00 42.75 98 GLN A O 1
ATOM 792 N N . PRO A 1 99 ? 17.094 -6.743 0.631 1.00 43.91 99 PRO A N 1
ATOM 793 C CA . PRO A 1 99 ? 18.537 -6.729 0.406 1.00 43.91 99 PRO A CA 1
ATOM 794 C C . PRO A 1 99 ? 18.960 -7.586 -0.796 1.00 43.91 99 PRO A C 1
ATOM 796 O O . PRO A 1 99 ? 18.828 -8.810 -0.771 1.00 43.91 99 PRO A O 1
ATOM 799 N N . LEU A 1 100 ? 19.574 -6.958 -1.806 1.00 34.22 100 LEU A N 1
ATOM 800 C CA . LEU A 1 100 ? 20.229 -7.656 -2.913 1.00 34.22 100 LEU A CA 1
ATOM 801 C C . LEU A 1 100 ? 21.727 -7.321 -2.994 1.00 34.22 100 LEU A C 1
ATOM 803 O O . LEU A 1 100 ? 22.113 -6.300 -3.544 1.00 34.22 100 LEU A O 1
ATOM 807 N N . MET A 1 101 ? 22.530 -8.270 -2.505 1.00 35.06 101 MET A N 1
ATOM 808 C CA . MET A 1 101 ? 23.911 -8.599 -2.902 1.00 35.06 101 MET A CA 1
ATOM 809 C C . MET A 1 101 ? 25.004 -7.510 -2.860 1.00 35.06 101 MET A C 1
ATOM 811 O O . MET A 1 101 ? 24.948 -6.446 -3.463 1.00 35.06 101 MET A O 1
ATOM 815 N N . SER A 1 102 ? 26.108 -7.875 -2.208 1.00 45.28 102 SER A N 1
ATOM 816 C CA . SER A 1 102 ? 27.348 -7.104 -2.131 1.00 45.28 102 SER A CA 1
ATOM 817 C C . SER A 1 102 ? 28.011 -6.860 -3.493 1.00 45.28 102 SER A C 1
ATOM 819 O O . SER A 1 102 ? 28.301 -7.819 -4.211 1.00 45.28 102 SER A O 1
ATOM 821 N N . ILE A 1 103 ? 28.424 -5.617 -3.751 1.00 35.50 103 ILE A N 1
ATOM 822 C CA . ILE A 1 103 ? 29.551 -5.303 -4.643 1.00 35.50 103 ILE A CA 1
ATOM 823 C C . ILE A 1 103 ? 30.583 -4.487 -3.849 1.00 35.50 103 ILE A C 1
ATOM 825 O O . ILE A 1 103 ? 30.253 -3.780 -2.899 1.00 35.50 103 ILE A O 1
ATOM 829 N N . GLN A 1 104 ? 31.856 -4.686 -4.177 1.00 40.97 104 GLN A N 1
ATOM 830 C CA . GLN A 1 104 ? 33.013 -4.423 -3.326 1.00 40.97 104 GLN A CA 1
ATOM 831 C C . GLN A 1 104 ? 33.804 -3.198 -3.813 1.00 40.97 104 GLN A C 1
ATOM 833 O O . GLN A 1 104 ? 34.270 -3.187 -4.949 1.00 40.97 104 GLN A O 1
ATOM 838 N N . THR A 1 105 ? 34.016 -2.200 -2.950 1.00 32.31 105 THR A N 1
ATOM 839 C CA . THR A 1 105 ? 34.960 -1.085 -3.178 1.00 32.31 105 THR A CA 1
ATOM 840 C C . THR A 1 105 ? 35.823 -0.827 -1.933 1.00 32.31 105 THR A C 1
ATOM 842 O O . THR A 1 105 ? 35.612 -1.422 -0.874 1.00 32.31 105 THR A O 1
ATOM 845 N N . ASN A 1 106 ? 36.904 -0.057 -2.094 1.00 37.62 106 ASN A N 1
ATOM 846 C CA . ASN A 1 106 ? 38.119 -0.230 -1.291 1.00 37.62 106 ASN A CA 1
ATOM 847 C C . ASN A 1 106 ? 38.212 0.566 0.025 1.00 37.62 106 ASN A C 1
ATOM 849 O O . ASN A 1 106 ? 37.621 1.626 0.209 1.00 37.62 106 ASN A O 1
ATOM 853 N N . LYS A 1 107 ? 39.059 0.042 0.922 1.00 32.34 107 LYS A N 1
ATOM 854 C CA . LYS A 1 107 ? 39.467 0.639 2.205 1.00 32.34 107 LYS A CA 1
ATOM 855 C C . LYS A 1 107 ? 40.109 2.027 2.033 1.00 32.34 107 LYS A C 1
ATOM 857 O O . LYS A 1 107 ? 41.103 2.118 1.321 1.00 32.34 107 LYS A O 1
ATOM 862 N N . ILE A 1 108 ? 39.722 2.993 2.874 1.00 33.59 108 ILE A N 1
ATOM 863 C CA . ILE A 1 108 ? 40.660 3.834 3.653 1.00 33.59 108 ILE A CA 1
ATOM 864 C C . ILE A 1 108 ? 40.094 3.986 5.085 1.00 33.59 108 ILE A C 1
ATOM 866 O O . ILE A 1 108 ? 38.882 4.000 5.283 1.00 33.59 108 ILE A O 1
ATOM 870 N N . LYS A 1 109 ? 40.975 4.035 6.092 1.00 36.97 109 LYS A N 1
ATOM 871 C CA . LYS A 1 109 ? 40.726 4.284 7.530 1.00 36.97 109 LYS A CA 1
ATOM 872 C C . LYS A 1 109 ? 42.012 4.882 8.141 1.00 36.97 109 LYS A C 1
ATOM 874 O O . LYS A 1 109 ? 43.071 4.622 7.572 1.00 36.97 109 LYS A O 1
ATOM 879 N N . PRO A 1 110 ? 41.994 5.449 9.363 1.00 42.69 110 PRO A N 1
ATOM 880 C CA . PRO A 1 110 ? 40.944 6.235 10.022 1.00 42.69 110 PRO A CA 1
ATOM 881 C C . PRO A 1 110 ? 41.483 7.599 10.524 1.00 42.69 110 PRO A C 1
ATOM 883 O O . PRO A 1 110 ? 42.689 7.826 10.556 1.00 42.69 110 PRO A O 1
ATOM 886 N N . ALA A 1 111 ? 40.607 8.461 11.042 1.00 30.12 111 ALA A N 1
ATOM 887 C CA . ALA A 1 111 ? 40.998 9.529 11.966 1.00 30.12 111 ALA A CA 1
ATOM 888 C C . ALA A 1 111 ? 39.962 9.628 13.095 1.00 30.12 111 ALA A C 1
ATOM 890 O O . ALA A 1 111 ? 38.762 9.647 12.831 1.00 30.12 111 ALA A O 1
ATOM 891 N N . VAL A 1 112 ? 40.421 9.649 14.348 1.00 38.25 112 VAL A N 1
ATOM 892 C CA . VAL A 1 112 ? 39.572 9.803 15.539 1.00 38.25 112 VAL A CA 1
ATOM 893 C C . VAL A 1 112 ? 39.800 11.172 16.164 1.00 38.25 112 VAL A C 1
ATOM 895 O O . VAL A 1 112 ? 40.947 11.563 16.347 1.00 38.25 112 VAL A O 1
ATOM 898 N N . THR A 1 113 ? 38.729 11.873 16.537 1.00 32.75 113 THR A N 1
ATOM 899 C CA . THR A 1 113 ? 38.695 12.812 17.673 1.00 32.75 113 THR A CA 1
ATOM 900 C C . THR A 1 113 ? 37.242 13.139 18.015 1.00 32.75 113 THR A C 1
ATOM 902 O O . THR A 1 113 ? 36.458 13.544 17.165 1.00 32.75 113 THR A O 1
ATOM 905 N N . ALA A 1 114 ? 36.924 12.988 19.293 1.00 33.88 114 ALA A N 1
ATOM 906 C CA . ALA A 1 114 ? 35.820 13.605 20.018 1.00 33.88 114 ALA A CA 1
ATOM 907 C C . ALA A 1 114 ? 36.366 13.919 21.435 1.00 33.88 114 ALA A C 1
ATOM 909 O O . ALA A 1 114 ? 37.436 13.393 21.764 1.00 33.88 114 ALA A O 1
ATOM 910 N N . PRO A 1 115 ? 35.687 14.694 22.303 1.00 43.00 115 PRO A N 1
ATOM 911 C CA . PRO A 1 115 ? 34.392 15.361 22.126 1.00 43.00 115 PRO A CA 1
ATOM 912 C C . PRO A 1 115 ? 34.424 16.877 22.431 1.00 43.00 115 PRO A C 1
ATOM 914 O O . PRO A 1 115 ? 35.256 17.335 23.208 1.00 43.00 115 PRO A O 1
ATOM 917 N N . GLN A 1 116 ? 33.439 17.636 21.942 1.00 35.59 116 GLN A N 1
ATOM 918 C CA . GLN A 1 116 ? 32.970 18.867 22.604 1.00 35.59 116 GLN A CA 1
ATOM 919 C C . GLN A 1 116 ? 31.442 18.968 22.476 1.00 35.59 116 GLN A C 1
ATOM 921 O O . GLN A 1 116 ? 30.881 18.585 21.451 1.00 35.59 116 GLN A O 1
ATOM 926 N N . MET A 1 117 ? 30.772 19.438 23.532 1.00 46.50 117 MET A N 1
ATOM 927 C CA . MET A 1 117 ? 29.327 19.683 23.535 1.00 46.50 117 MET A CA 1
ATOM 928 C C . MET A 1 117 ? 29.034 21.114 23.091 1.00 46.50 117 MET A C 1
ATOM 930 O O . MET A 1 117 ? 29.512 22.054 23.719 1.00 46.50 117 MET A O 1
ATOM 934 N N . THR A 1 118 ? 28.137 21.266 22.119 1.00 40.16 118 THR A N 1
ATOM 935 C CA . THR A 1 118 ? 27.406 22.517 21.893 1.00 40.16 118 THR A CA 1
ATOM 936 C C . THR A 1 118 ? 25.951 22.152 21.638 1.00 40.16 118 THR A C 1
ATOM 938 O O . THR A 1 118 ? 25.675 21.341 20.754 1.00 40.16 118 THR A O 1
ATOM 941 N N . ILE A 1 119 ? 25.016 22.720 22.403 1.00 51.09 119 ILE A N 1
ATOM 942 C CA . ILE A 1 119 ? 23.591 22.592 22.093 1.00 51.09 119 ILE A CA 1
ATOM 943 C C . ILE A 1 119 ? 23.315 23.535 20.925 1.00 51.09 119 ILE A C 1
ATOM 945 O O . ILE A 1 119 ? 23.171 24.740 21.111 1.00 51.09 119 ILE A O 1
ATOM 949 N N . ILE A 1 120 ? 23.302 22.978 19.717 1.00 51.91 120 ILE A N 1
ATOM 950 C CA . ILE A 1 120 ? 22.820 23.663 18.522 1.00 51.91 120 ILE A CA 1
ATOM 951 C C . ILE A 1 120 ? 21.351 23.275 18.389 1.00 51.91 120 ILE A C 1
ATOM 953 O O . ILE A 1 120 ? 21.041 22.129 18.061 1.00 51.91 120 ILE A O 1
ATOM 957 N N . GLU A 1 121 ? 20.452 24.209 18.691 1.00 59.72 121 GLU A N 1
ATOM 958 C CA . GLU A 1 121 ? 19.041 24.054 18.344 1.00 59.72 121 GLU A CA 1
ATOM 959 C C . GLU A 1 121 ? 18.947 23.972 16.812 1.00 59.72 121 GLU A C 1
ATOM 961 O O . GLU A 1 121 ? 19.445 24.875 16.134 1.00 59.72 121 GLU A O 1
ATOM 966 N N . PRO A 1 122 ? 18.402 22.886 16.234 1.00 50.09 122 PRO A N 1
ATOM 967 C CA . PRO A 1 122 ? 18.306 22.776 14.792 1.00 50.09 122 PRO A CA 1
ATOM 968 C C . PRO A 1 122 ? 17.250 23.765 14.303 1.00 50.09 122 PRO A C 1
ATOM 970 O O . PRO A 1 122 ? 16.051 23.538 14.477 1.00 50.09 122 PRO A O 1
ATOM 973 N N . GLU A 1 123 ? 17.697 24.846 13.664 1.00 57.34 123 GLU A N 1
ATOM 974 C CA . GLU A 1 123 ? 16.831 25.699 12.857 1.00 57.34 123 GLU A CA 1
ATOM 975 C C . GLU A 1 123 ? 16.288 24.861 11.694 1.00 57.34 123 GLU A C 1
ATOM 977 O O . GLU A 1 123 ? 16.903 24.737 10.637 1.00 57.34 123 GLU A O 1
ATOM 982 N N . VAL A 1 124 ? 15.140 24.222 11.921 1.00 64.06 124 VAL A N 1
ATOM 983 C CA . VAL A 1 124 ? 14.352 23.589 10.867 1.00 64.06 124 VAL A CA 1
ATOM 984 C C . VAL A 1 124 ? 13.811 24.722 9.994 1.00 64.06 124 VAL A C 1
ATOM 986 O O . VAL A 1 124 ? 13.033 25.533 10.513 1.00 64.06 124 VAL A O 1
ATOM 989 N N . PRO A 1 125 ? 14.174 24.802 8.698 1.00 64.31 125 PRO A N 1
ATOM 990 C CA . PRO A 1 125 ? 13.599 25.796 7.803 1.00 64.31 125 PRO A CA 1
ATOM 991 C C . PRO A 1 125 ? 12.075 25.652 7.818 1.00 64.31 125 PRO A C 1
ATOM 993 O O . PRO A 1 125 ? 11.539 24.577 7.547 1.00 64.31 125 PRO A O 1
ATOM 996 N N . LYS A 1 126 ? 11.374 26.716 8.225 1.00 64.00 126 LYS A N 1
ATOM 997 C CA . LYS A 1 126 ? 9.912 26.686 8.420 1.00 64.00 126 LYS A CA 1
ATOM 998 C C . LYS A 1 126 ? 9.128 26.617 7.118 1.00 64.00 126 LYS A C 1
ATOM 1000 O O . LYS A 1 126 ? 7.956 26.247 7.136 1.00 64.00 126 LYS A O 1
ATOM 1005 N N . GLU A 1 127 ? 9.756 27.004 6.020 1.00 68.31 127 GLU A N 1
ATOM 1006 C CA . GLU A 1 127 ? 9.188 26.884 4.690 1.00 68.31 127 GLU A CA 1
ATOM 1007 C C . GLU A 1 127 ? 9.478 25.467 4.178 1.00 68.31 127 GLU A C 1
ATOM 1009 O O . GLU A 1 127 ? 10.625 25.015 4.272 1.00 68.31 127 GLU A O 1
ATOM 1014 N N . PRO A 1 128 ? 8.470 24.730 3.671 1.00 71.56 128 PRO A N 1
ATOM 1015 C CA . PRO A 1 128 ? 8.743 23.473 2.991 1.00 71.56 128 PRO A CA 1
ATOM 1016 C C . PRO A 1 128 ? 9.690 23.752 1.813 1.00 71.56 128 PRO A C 1
ATOM 1018 O O . PRO A 1 128 ? 9.592 24.827 1.211 1.00 71.56 128 PRO A O 1
ATOM 1021 N N . PRO A 1 129 ? 10.591 22.817 1.453 1.00 72.62 129 PRO A N 1
ATOM 1022 C CA . PRO A 1 129 ? 11.364 22.968 0.227 1.00 72.62 129 PRO A CA 1
ATOM 1023 C C . PRO A 1 129 ? 1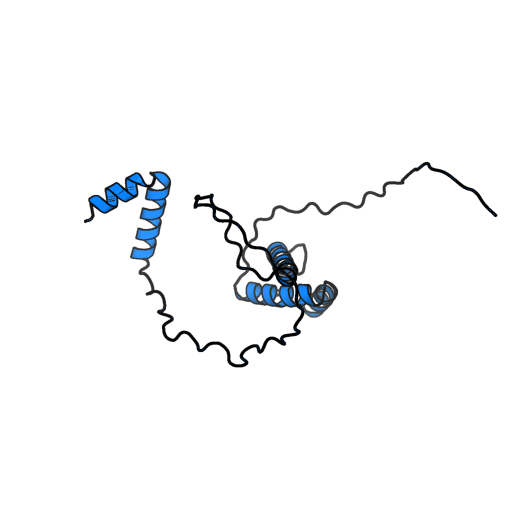0.382 23.214 -0.930 1.00 72.62 129 PRO A C 1
ATOM 1025 O O . PRO A 1 129 ? 9.356 22.525 -0.983 1.00 72.62 129 PRO A O 1
ATOM 1028 N N . PRO A 1 130 ? 10.641 24.205 -1.806 1.00 73.38 130 PRO A N 1
ATOM 1029 C CA . PRO A 1 130 ? 9.709 24.561 -2.867 1.00 73.38 130 PRO A CA 1
ATOM 1030 C C . PRO A 1 130 ? 9.384 23.320 -3.697 1.00 73.38 130 PRO A C 1
ATOM 1032 O O . PRO A 1 130 ? 10.275 22.504 -3.952 1.00 73.38 130 PRO A O 1
ATOM 1035 N N . GLU A 1 131 ? 8.115 23.163 -4.091 1.00 68.94 131 GLU A N 1
ATOM 1036 C CA . GLU A 1 131 ? 7.718 22.028 -4.924 1.00 68.94 131 GLU A CA 1
ATOM 1037 C C . GLU A 1 131 ? 8.625 21.955 -6.152 1.00 68.94 131 GLU A C 1
ATOM 1039 O O . GLU A 1 131 ? 8.895 22.961 -6.814 1.00 68.94 131 GLU A O 1
ATOM 1044 N N . TYR A 1 132 ? 9.124 20.752 -6.433 1.00 64.25 132 TYR A N 1
ATOM 1045 C CA . TYR A 1 132 ? 9.961 20.510 -7.595 1.00 64.25 132 TYR A CA 1
ATOM 1046 C C . TYR A 1 132 ? 9.108 20.710 -8.852 1.00 64.25 132 TYR A C 1
ATOM 1048 O O . TYR A 1 132 ? 8.455 19.786 -9.322 1.00 64.25 132 TYR A O 1
ATOM 1056 N N . GLU A 1 133 ? 9.133 21.922 -9.408 1.00 65.31 133 GLU A N 1
ATOM 1057 C CA . GLU A 1 133 ? 8.399 22.307 -10.623 1.00 65.31 133 GLU A CA 1
ATOM 1058 C C . GLU A 1 133 ? 8.743 21.394 -11.819 1.00 65.31 133 GLU A C 1
ATOM 1060 O O . GLU A 1 133 ? 7.9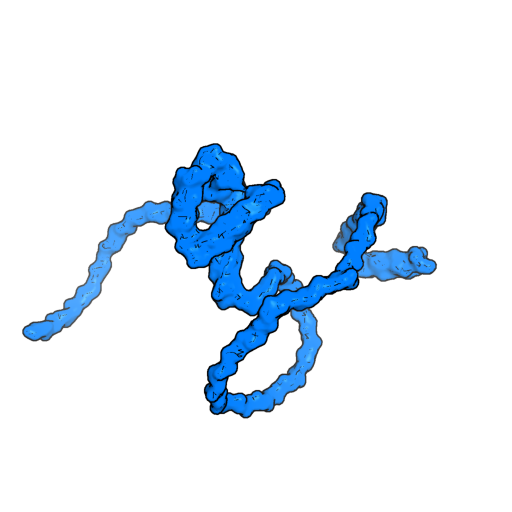29 21.185 -12.712 1.00 65.31 133 GLU A O 1
ATOM 1065 N N . PHE A 1 134 ? 9.921 20.757 -11.785 1.00 63.75 134 PHE A N 1
ATOM 1066 C CA . PHE A 1 134 ? 10.316 19.684 -12.699 1.00 63.75 134 PHE A CA 1
ATOM 1067 C C . PHE A 1 134 ? 9.953 18.267 -12.202 1.00 63.75 134 PHE A C 1
ATOM 1069 O O . PHE A 1 134 ? 10.704 17.308 -12.397 1.00 63.75 134 PHE A O 1
ATOM 1076 N N . LEU A 1 135 ? 8.778 18.096 -11.594 1.00 60.00 135 LEU A N 1
ATOM 1077 C CA . LEU A 1 135 ? 8.084 16.808 -11.594 1.00 60.00 135 LEU A CA 1
ATOM 1078 C C . LEU A 1 135 ? 7.497 16.579 -12.991 1.00 60.00 135 LEU A C 1
ATOM 1080 O O . LEU A 1 135 ? 6.319 16.817 -13.247 1.00 60.00 135 LEU A O 1
ATOM 1084 N N . ALA A 1 136 ? 8.342 16.104 -13.906 1.00 63.03 136 ALA A N 1
ATOM 1085 C CA . ALA A 1 136 ? 7.867 15.527 -15.152 1.00 63.03 136 ALA A CA 1
ATOM 1086 C C . ALA A 1 136 ? 7.014 14.292 -14.818 1.00 63.03 136 ALA A C 1
ATOM 1088 O O . ALA A 1 136 ? 7.559 13.254 -14.432 1.00 63.03 136 ALA A O 1
ATOM 1089 N N . ASP A 1 137 ? 5.688 14.414 -14.951 1.00 58.84 137 ASP A N 1
ATOM 1090 C CA . ASP A 1 137 ? 4.780 13.266 -14.920 1.00 58.84 137 ASP A CA 1
ATOM 1091 C C . ASP A 1 137 ? 5.309 12.225 -15.922 1.00 58.84 137 ASP A C 1
ATOM 1093 O O . ASP A 1 137 ? 5.508 12.567 -17.097 1.00 58.84 137 ASP A O 1
ATOM 1097 N N . PRO A 1 138 ? 5.652 10.999 -15.480 1.00 68.00 138 PRO A N 1
ATOM 1098 C CA . PRO A 1 138 ? 6.272 10.022 -16.358 1.00 68.00 138 PRO A CA 1
ATOM 1099 C C . PRO A 1 138 ? 5.279 9.722 -17.483 1.00 68.00 138 PRO A C 1
ATOM 1101 O O . PRO A 1 138 ? 4.166 9.281 -17.188 1.00 68.00 138 PRO A O 1
ATOM 1104 N N . PRO A 1 139 ? 5.642 9.977 -18.758 1.00 72.19 139 PRO A N 1
ATOM 1105 C CA . PRO A 1 139 ? 4.676 10.060 -19.843 1.00 72.19 139 PRO A CA 1
ATOM 1106 C C . PRO A 1 139 ? 3.849 8.785 -19.877 1.00 72.19 139 PRO A C 1
ATOM 1108 O O . PRO A 1 139 ? 4.418 7.697 -19.960 1.00 72.19 139 PRO A O 1
ATOM 1111 N N . SER A 1 140 ? 2.525 8.938 -19.766 1.00 74.50 140 SER A N 1
ATOM 1112 C CA . SER A 1 140 ? 1.564 7.839 -19.627 1.00 74.50 140 SER A CA 1
ATOM 1113 C C . SER A 1 140 ? 1.757 6.800 -20.731 1.00 74.50 140 SER A C 1
ATOM 1115 O O . SER A 1 140 ? 1.246 6.948 -21.841 1.00 74.50 140 SER A O 1
ATOM 1117 N N . ILE A 1 141 ? 2.541 5.765 -20.419 1.00 81.06 141 ILE A N 1
ATOM 1118 C CA . ILE A 1 141 ? 2.988 4.772 -21.392 1.00 81.06 141 ILE A CA 1
ATOM 1119 C C . ILE A 1 141 ? 1.780 4.056 -21.982 1.00 81.06 141 ILE A C 1
ATOM 1121 O O . ILE A 1 141 ? 0.869 3.648 -21.256 1.00 81.06 141 ILE A O 1
ATOM 1125 N N . SER A 1 142 ? 1.772 3.904 -23.308 1.00 87.12 142 SER A N 1
ATOM 1126 C CA . SER A 1 142 ? 0.690 3.203 -23.993 1.00 87.12 142 SER A CA 1
ATOM 1127 C C . SER A 1 142 ? 0.536 1.804 -23.407 1.00 87.12 142 SER A C 1
ATOM 1129 O O . SER A 1 142 ? 1.524 1.153 -23.061 1.00 87.12 142 SER A O 1
ATOM 1131 N N . SER A 1 143 ? -0.694 1.295 -23.338 1.00 87.31 143 SER A N 1
ATOM 1132 C CA . SER A 1 143 ? -0.939 -0.079 -22.881 1.00 87.31 143 SER A CA 1
ATOM 1133 C C . SER A 1 143 ? -0.169 -1.106 -23.725 1.00 87.31 143 SER A C 1
ATOM 1135 O O . SER A 1 143 ? 0.243 -2.137 -23.202 1.00 87.31 143 SER A O 1
ATOM 1137 N N . LEU A 1 144 ? 0.094 -0.784 -24.998 1.00 91.12 144 LEU A N 1
ATOM 1138 C CA . LEU A 1 144 ? 0.949 -1.575 -25.881 1.00 91.12 144 LEU A CA 1
ATOM 1139 C C . LEU A 1 144 ? 2.418 -1.576 -25.420 1.00 91.12 144 LEU A C 1
ATOM 1141 O O . LEU A 1 144 ? 2.991 -2.648 -25.250 1.00 91.12 144 LEU A O 1
ATOM 1145 N N . ASP A 1 145 ? 3.014 -0.408 -25.167 1.00 92.12 145 ASP A N 1
ATOM 1146 C CA . ASP A 1 145 ? 4.404 -0.291 -24.697 1.00 92.12 145 ASP A CA 1
ATOM 1147 C C . ASP A 1 145 ? 4.590 -0.933 -23.316 1.00 92.12 145 ASP A C 1
ATOM 1149 O O . ASP A 1 145 ? 5.555 -1.660 -23.083 1.00 92.12 145 ASP A O 1
ATOM 1153 N N . LEU A 1 146 ? 3.620 -0.737 -22.418 1.00 92.06 146 LEU A N 1
ATOM 1154 C CA . LEU A 1 146 ? 3.550 -1.386 -21.110 1.00 92.06 146 LEU A CA 1
ATOM 1155 C C . LEU A 1 146 ? 3.626 -2.919 -21.234 1.00 92.06 146 LEU A C 1
ATOM 1157 O O . LEU A 1 146 ? 4.364 -3.565 -20.487 1.00 92.06 146 LEU A O 1
ATOM 1161 N N . ASP A 1 147 ? 2.876 -3.510 -22.165 1.00 93.25 147 ASP A N 1
ATOM 1162 C CA . ASP A 1 147 ? 2.841 -4.961 -22.354 1.00 93.25 147 ASP A CA 1
ATOM 1163 C C . ASP A 1 147 ? 4.049 -5.488 -23.147 1.00 93.25 147 ASP A C 1
ATOM 1165 O O . ASP A 1 147 ? 4.550 -6.567 -22.823 1.00 93.25 147 ASP A O 1
ATOM 1169 N N . ILE A 1 148 ? 4.612 -4.708 -24.080 1.00 94.25 148 ILE A N 1
ATOM 1170 C CA . ILE A 1 148 ? 5.911 -4.994 -24.719 1.00 94.25 148 ILE A CA 1
ATOM 1171 C C . ILE A 1 148 ? 7.028 -5.038 -23.665 1.00 94.25 148 ILE A C 1
ATOM 1173 O O . ILE A 1 148 ? 7.808 -5.994 -23.630 1.00 94.25 148 ILE A O 1
ATOM 1177 N N . VAL A 1 149 ? 7.089 -4.054 -22.762 1.00 92.88 149 VAL A N 1
ATOM 1178 C CA . VAL A 1 149 ? 8.075 -3.999 -21.669 1.00 92.8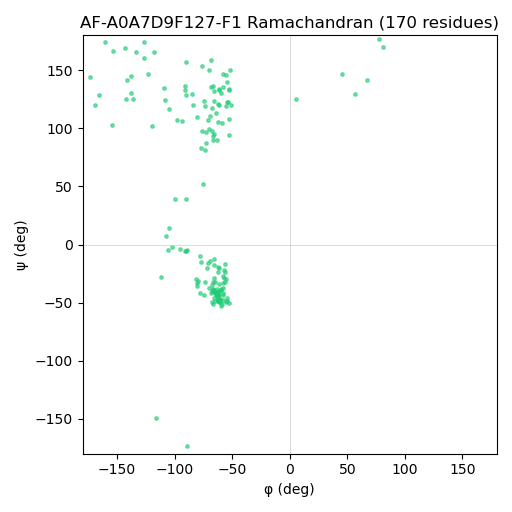8 149 VAL A CA 1
ATOM 1179 C C . VAL A 1 149 ? 7.899 -5.180 -20.710 1.00 92.88 149 VAL A C 1
ATOM 1181 O O . VAL A 1 149 ? 8.885 -5.836 -20.375 1.00 92.88 149 VAL A O 1
ATOM 1184 N N . LYS A 1 150 ? 6.667 -5.534 -20.313 1.00 94.44 150 LYS A N 1
ATOM 1185 C CA . LYS A 1 150 ? 6.418 -6.735 -19.488 1.00 94.44 150 LYS A CA 1
ATOM 1186 C C . LYS A 1 150 ? 6.858 -8.020 -20.192 1.00 94.44 150 LYS A C 1
ATOM 1188 O O . LYS A 1 150 ? 7.523 -8.849 -19.574 1.00 94.44 150 LYS A O 1
ATOM 1193 N N . LEU A 1 151 ? 6.477 -8.205 -21.457 1.00 95.62 151 LEU A N 1
ATOM 1194 C CA . LEU A 1 151 ? 6.739 -9.429 -22.216 1.00 95.62 151 LEU A CA 1
ATOM 1195 C C . LEU A 1 151 ? 8.241 -9.627 -22.453 1.00 95.62 151 LEU A C 1
ATOM 1197 O O . LEU A 1 151 ? 8.773 -10.709 -22.195 1.00 95.62 151 LEU A O 1
ATOM 1201 N N . THR A 1 152 ? 8.939 -8.571 -22.876 1.00 94.56 152 THR A N 1
ATOM 1202 C CA . THR A 1 152 ? 10.399 -8.594 -23.044 1.00 94.56 152 THR A CA 1
ATOM 1203 C C . THR A 1 152 ? 11.107 -8.813 -21.707 1.00 94.56 152 THR A C 1
ATOM 1205 O O . THR A 1 152 ? 11.978 -9.678 -21.635 1.00 94.56 152 THR A O 1
ATOM 1208 N N . ALA A 1 153 ? 10.690 -8.148 -20.622 1.00 95.19 153 ALA A N 1
ATOM 1209 C CA . ALA A 1 153 ? 11.256 -8.361 -19.289 1.00 95.19 153 ALA A CA 1
ATOM 1210 C C . ALA A 1 153 ? 11.059 -9.801 -18.779 1.00 95.19 153 ALA A C 1
ATOM 1212 O O . ALA A 1 153 ? 12.007 -10.397 -18.270 1.00 95.19 153 ALA A O 1
ATOM 1213 N N . GLN A 1 154 ? 9.875 -10.401 -18.959 1.00 95.62 154 GLN A N 1
ATOM 1214 C CA . GLN A 1 154 ? 9.624 -11.806 -18.605 1.00 95.62 154 GLN A CA 1
ATOM 1215 C C . GLN A 1 154 ? 10.494 -12.768 -19.425 1.00 95.62 154 GLN A C 1
ATOM 1217 O O . GLN A 1 154 ? 11.067 -13.713 -18.875 1.00 95.62 154 GLN A O 1
ATOM 1222 N N . PHE A 1 155 ? 10.634 -12.527 -20.732 1.00 96.31 155 PHE A N 1
ATOM 1223 C CA . PHE A 1 155 ? 11.450 -13.375 -21.600 1.00 96.31 155 PHE A CA 1
ATOM 1224 C C . PHE A 1 155 ? 12.948 -13.249 -21.275 1.00 96.31 155 PHE A C 1
ATOM 1226 O O . PHE A 1 155 ? 13.640 -14.263 -21.175 1.00 96.31 155 PHE A O 1
ATOM 1233 N N . VAL A 1 156 ? 13.441 -12.033 -21.018 1.00 96.31 156 VAL A N 1
ATOM 1234 C CA . VAL A 1 156 ? 14.811 -11.764 -20.543 1.00 96.31 156 VAL A CA 1
ATOM 1235 C C . VAL A 1 156 ? 15.059 -12.408 -19.178 1.00 96.31 156 VAL A C 1
ATOM 1237 O O . VAL A 1 156 ? 16.088 -13.052 -18.997 1.00 96.31 156 VAL A O 1
ATOM 1240 N N . ALA A 1 157 ? 14.126 -12.305 -18.228 1.00 95.06 157 ALA A N 1
ATOM 1241 C CA . ALA A 1 157 ? 14.266 -12.921 -16.907 1.00 95.06 157 ALA A CA 1
ATOM 1242 C C . ALA A 1 157 ? 14.373 -14.456 -16.986 1.00 95.06 157 ALA A C 1
ATOM 1244 O O . ALA A 1 157 ? 15.117 -15.061 -16.217 1.00 95.06 157 ALA A O 1
ATOM 1245 N N . ARG A 1 158 ? 13.677 -15.084 -17.945 1.00 96.06 158 ARG A N 1
ATOM 1246 C CA . ARG A 1 158 ? 13.709 -16.538 -18.168 1.00 96.06 158 ARG A CA 1
ATOM 1247 C C . ARG A 1 158 ? 14.923 -17.029 -18.970 1.00 96.06 158 ARG A C 1
ATOM 1249 O O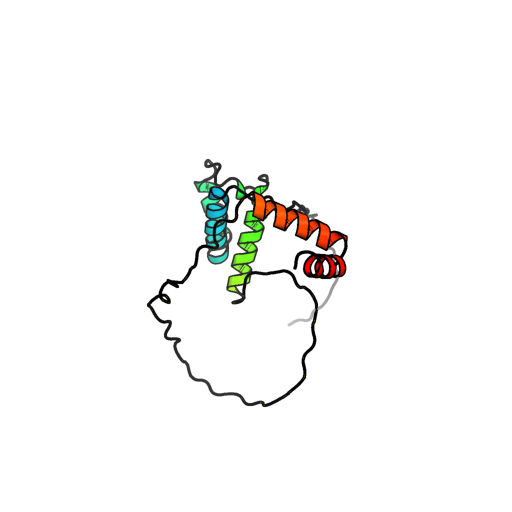 . ARG A 1 158 ? 15.347 -18.160 -18.760 1.00 96.06 158 ARG A O 1
ATOM 1256 N N . ASN A 1 159 ? 15.471 -16.214 -19.875 1.00 94.38 159 ASN A N 1
ATOM 1257 C CA . ASN A 1 159 ? 16.584 -16.594 -20.766 1.00 94.38 159 ASN A CA 1
ATOM 1258 C C . ASN A 1 159 ? 17.939 -15.962 -20.374 1.00 94.38 159 ASN A C 1
ATOM 1260 O O . ASN A 1 159 ? 18.972 -16.277 -20.962 1.00 94.38 159 ASN A O 1
ATOM 1264 N N . GLY A 1 160 ? 17.952 -15.092 -19.363 1.00 95.06 160 GLY A N 1
ATOM 1265 C CA . GLY A 1 160 ? 19.143 -14.440 -18.828 1.00 95.06 160 GLY A CA 1
ATOM 1266 C C . GLY A 1 160 ? 19.617 -13.218 -19.623 1.00 95.06 160 GLY A C 1
ATOM 1267 O O . GLY A 1 160 ? 19.190 -12.937 -20.743 1.00 95.06 160 GLY A O 1
ATOM 1268 N N . ARG A 1 161 ? 20.569 -12.483 -19.032 1.00 94.19 161 ARG A N 1
ATOM 1269 C CA . ARG A 1 161 ? 21.086 -11.203 -19.557 1.00 94.19 161 ARG A CA 1
ATOM 1270 C C . ARG A 1 161 ? 21.680 -11.300 -20.970 1.00 94.19 161 ARG A C 1
ATOM 1272 O O . ARG A 1 161 ? 21.619 -10.320 -21.700 1.00 94.19 161 ARG A O 1
ATOM 1279 N N . GLN A 1 162 ? 22.193 -12.464 -21.379 1.00 93.44 162 GLN A N 1
ATOM 1280 C CA . GLN A 1 162 ? 22.719 -12.660 -22.737 1.00 93.44 162 GLN A CA 1
ATOM 1281 C C . GLN A 1 162 ? 21.631 -12.538 -23.814 1.00 93.44 162 GLN A C 1
ATOM 1283 O O . GLN A 1 162 ? 21.907 -12.031 -24.897 1.00 93.44 162 GLN A O 1
ATOM 1288 N N . PHE A 1 163 ? 20.383 -12.923 -23.516 1.00 94.88 163 PHE A N 1
ATOM 1289 C CA . PHE A 1 163 ? 19.274 -12.706 -24.445 1.00 94.88 163 PHE A CA 1
ATOM 1290 C C . PHE A 1 163 ? 19.001 -11.208 -24.653 1.00 94.88 163 PHE A C 1
ATOM 1292 O O . PHE A 1 163 ? 18.818 -10.782 -25.789 1.00 94.88 163 PHE A O 1
ATOM 1299 N N . LEU A 1 164 ? 19.054 -10.399 -23.585 1.00 95.75 164 LEU A N 1
ATOM 1300 C CA . LEU A 1 164 ? 18.923 -8.940 -23.688 1.00 95.75 164 LEU A CA 1
ATOM 1301 C C . LEU A 1 164 ? 20.056 -8.327 -24.523 1.00 95.75 164 LEU A C 1
ATOM 1303 O O . LEU A 1 164 ? 19.782 -7.491 -25.378 1.00 95.75 164 LEU A O 1
ATOM 1307 N N . THR A 1 165 ? 21.304 -8.763 -24.318 1.00 94.94 165 THR A N 1
ATOM 1308 C CA . THR A 1 165 ? 22.446 -8.324 -25.138 1.00 94.94 165 THR A CA 1
ATOM 1309 C C . THR A 1 165 ? 22.216 -8.646 -26.615 1.00 94.94 165 THR A C 1
ATOM 1311 O O . THR A 1 165 ? 22.374 -7.772 -27.463 1.00 94.94 165 THR A O 1
ATOM 1314 N N . ASN A 1 166 ? 21.799 -9.873 -26.935 1.00 93.94 166 ASN A N 1
ATOM 1315 C CA . ASN A 1 166 ? 21.577 -10.296 -28.318 1.00 93.94 166 ASN A CA 1
ATOM 1316 C C . ASN A 1 166 ? 20.402 -9.555 -28.974 1.00 93.94 166 ASN A C 1
ATOM 1318 O O . ASN A 1 166 ? 20.513 -9.165 -30.131 1.00 93.94 166 ASN A O 1
ATOM 1322 N N . LEU A 1 167 ? 19.312 -9.314 -28.238 1.00 94.44 167 LEU A N 1
ATOM 1323 C CA . LEU A 1 167 ? 18.182 -8.504 -28.700 1.00 94.44 167 LEU A CA 1
ATOM 1324 C C . LEU A 1 167 ? 18.626 -7.060 -28.986 1.00 94.44 167 LEU A C 1
ATOM 1326 O O . LEU A 1 167 ? 18.401 -6.547 -30.076 1.00 94.44 167 LEU A O 1
ATOM 1330 N N . MET A 1 168 ? 19.356 -6.441 -28.054 1.00 93.88 168 MET A N 1
ATOM 1331 C CA . MET A 1 168 ? 19.883 -5.078 -28.194 1.00 93.88 168 MET A CA 1
ATOM 1332 C C . MET A 1 168 ? 20.872 -4.914 -29.361 1.00 93.88 168 MET A C 1
ATOM 1334 O O . MET A 1 168 ? 21.024 -3.805 -29.853 1.00 93.88 168 MET A O 1
ATOM 1338 N N . ASN A 1 169 ? 21.533 -5.983 -29.822 1.00 94.88 169 ASN A N 1
ATOM 1339 C CA . ASN A 1 169 ? 22.402 -5.963 -31.011 1.00 94.88 169 ASN A CA 1
ATOM 1340 C C . ASN A 1 169 ? 21.664 -6.294 -32.324 1.00 94.88 169 ASN A C 1
ATOM 1342 O O . ASN A 1 169 ? 22.283 -6.250 -33.384 1.00 94.88 169 ASN A O 1
ATOM 1346 N N . ARG A 1 170 ? 20.380 -6.677 -32.271 1.00 94.19 170 ARG A N 1
ATOM 1347 C CA . ARG A 1 170 ? 19.592 -7.091 -33.447 1.00 94.19 170 ARG A CA 1
ATOM 1348 C C . ARG A 1 170 ? 18.483 -6.105 -33.816 1.00 94.19 170 ARG A C 1
ATOM 1350 O O . ARG A 1 170 ? 18.118 -6.025 -34.982 1.00 94.19 170 ARG A O 1
ATOM 1357 N N . GLU A 1 171 ? 17.966 -5.370 -32.837 1.00 87.31 171 GLU A N 1
ATOM 1358 C CA . GLU A 1 171 ? 16.974 -4.303 -33.020 1.00 87.31 171 GLU A CA 1
ATOM 1359 C C . GLU A 1 171 ? 17.654 -2.907 -33.010 1.00 87.31 171 GLU A C 1
ATOM 1361 O O . GLU A 1 171 ? 17.149 -1.976 -32.382 1.00 87.31 171 GLU A O 1
ATOM 1366 N N . GLN A 1 172 ? 18.841 -2.791 -33.630 1.00 70.19 172 GLN A N 1
ATOM 1367 C CA . GLN A 1 172 ? 19.732 -1.613 -33.620 1.00 70.19 172 GLN A CA 1
ATOM 1368 C C . GLN A 1 172 ? 20.072 -1.155 -35.044 1.00 70.19 172 GLN A C 1
ATOM 1370 O O . GLN A 1 172 ? 20.244 -2.049 -35.904 1.00 70.19 172 GLN A O 1
#

Foldseek 3Di:
DDDDDDDDDDDPDDDPPDPDPDPQDQDDDDPLLVVVLLVQLLCCLVVHCVSLVVCCVVCVVPPSNCLSDPPDSNVVVSVVNNVVNNVVVVDPDDDDDDDDDDDDDDDDDDDDDDDDDDPDDDPDPPDDDPPPPPPPPPPPDPPVVVVVVVVVVVVCVVVDPVVVVVVVVVVD

Nearest PDB structures (foldseek):
  2dt6-assembly1_A  TM=8.427E-01  e=3.807E-07  Homo sapiens
  6ff7-assembly1_p  TM=5.821E-01  e=1.379E-08  Homo sapiens
  7vh9-assembly1_A  TM=5.438E-01  e=7.656E-07  Homo sapiens
  2e60-assembly1_A  TM=6.400E-01  e=6.556E-04  Homo sapiens
  2dt7-assembly1_B  TM=6.936E-01  e=1.044E-03  Homo sapiens

pLDDT: mean 70.69, std 21.69, range [30.12, 96.31]

Radius of gyration: 27.28 Å; Cα contacts (8 Å, |Δi|>4): 72; chains: 1; bounding box: 62×53×96 Å

Secondary structure (DSSP, 8-state):
--------------------------PPPPHHHHHHHHHHHHHHHHH-HHHHHHHHHHSTT-GGGGGGSTTSTTHHHHHHHHHHHHHHTT------PPP---------------------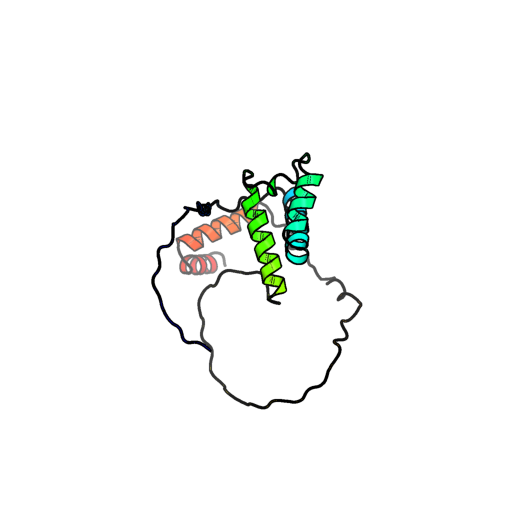-----SSPPPP-TT--PPP---HHHHHHHHHHHHHHHHH-HHHHHHHHTT--

Mean predicted aligned error: 21.87 Å

InterPro domains:
  IPR000061 SWAP/Surp [PF01805] (34-85)
  IPR000061 SWAP/Surp [PF01805] (146-172)
  IPR000061 SWAP/Surp [PS50128] (36-78)
  IPR000061 SWAP/Surp [PS50128] (148-172)
  IPR000061 SWAP/Surp [SM00648] (34-87)
  IPR000061 SWAP/Surp [SM00648] (146-172)
  IPR035967 SWAP/Surp superfamily [G3DSA:1.10.10.790] (20-91)
  IPR035967 SWAP/Surp superfamily [G3DSA:1.10.10.790] (141-172)
  IPR035967 SWAP/Surp superfamily [SSF109905] (8-86)
  IPR035967 SWAP/Surp superfamily [SSF109905] (121-171)
  IPR045146 Splicing factor 3A subunit 1 [PTHR15316] (12-172)

Solvent-accessible surface area (backbone atoms only — not comparable to full-atom values): 11490 Å² total; per-residue (Å²): 136,87,84,88,89,83,91,85,87,85,81,85,81,74,84,75,80,73,81,78,80,75,88,68,74,70,49,81,60,60,70,70,43,42,56,50,40,52,53,51,17,46,52,26,41,76,64,32,69,66,47,50,55,52,50,47,69,73,38,69,89,39,78,77,50,4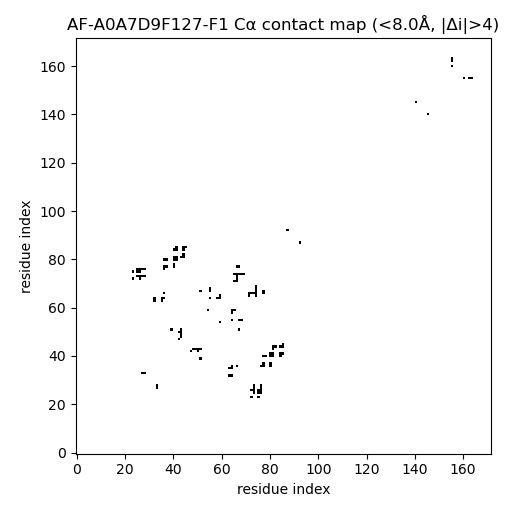3,44,77,39,91,87,34,75,42,21,57,42,37,56,50,42,26,46,52,43,50,50,42,80,76,41,97,71,81,85,87,74,79,91,77,80,93,82,90,83,83,91,86,84,87,86,87,86,83,87,84,90,75,93,72,79,80,82,68,75,87,64,75,81,73,80,67,86,80,65,71,73,76,74,84,68,50,74,65,57,53,48,51,53,51,52,51,50,54,52,30,70,75,64,34,72,66,48,48,54,53,47,63,69,66,80,108